Protein AF-A0A355TYP0-F1 (afdb_monomer)

Sequence (172 aa):
FSVCAALLISVLAGCNIHGNTAQPTSASETTAQMTTAAQTRQTDSDTTDNLIAEEESTTPNTALFAEVYDEYTEALISKTPVLISEFTAEAGNFAGSDYTTAILEEKKGELSDIFNEGLARYVMIVGDTGADNEEYEYWHNKLEAIYNAQVEELLSSCSAQNGMELSEDMDY

pLDDT: mean 74.45, std 24.63, range [32.34, 98.88]

Nearest PDB structures (foldseek):
  3lhp-assembly1_S  TM=7.845E-01  e=7.922E-02  synthetic construct
  6xxv-assembly2_F  TM=7.597E-01  e=1.203E-01  Homo sapiens
  4oyd-assembly2_D  TM=7.883E-01  e=2.496E-01  synthetic construct
  5jsn-assembly2_D  TM=5.652E-01  e=7.137E-02  unidentified

Radius of gyration: 29.38 Å; Cα contacts (8 Å, |Δi|>4): 92; chains: 1; bounding box: 74×53×76 Å

Structure (mmCIF, N/CA/C/O backbone):
data_AF-A0A355TYP0-F1
#
_entry.id   AF-A0A355TYP0-F1
#
loop_
_atom_site.group_PDB
_atom_site.id
_atom_site.type_symbol
_atom_site.label_atom_id
_atom_site.label_alt_id
_atom_site.label_comp_id
_atom_site.label_asym_id
_atom_site.label_entity_id
_atom_site.label_seq_id
_atom_site.pdbx_PDB_ins_code
_atom_site.Cartn_x
_atom_site.Cartn_y
_atom_site.Cartn_z
_atom_site.occupancy
_atom_site.B_iso_or_equiv
_atom_site.auth_seq_id
_atom_site.auth_comp_id
_atom_site.auth_asym_id
_atom_site.auth_atom_id
_atom_site.pdbx_PDB_model_num
ATOM 1 N N . PHE A 1 1 ? -44.558 0.844 -42.527 1.00 38.53 1 PHE A N 1
ATOM 2 C CA . PHE A 1 1 ? -44.884 -0.438 -41.867 1.00 38.53 1 PHE A CA 1
ATOM 3 C C . PHE A 1 1 ? -43.817 -0.708 -40.814 1.00 38.53 1 PHE A C 1
ATOM 5 O O . PHE A 1 1 ? -42.664 -0.448 -41.117 1.00 38.53 1 PHE A O 1
ATOM 12 N N . SER A 1 2 ? -44.116 -1.169 -39.602 1.00 58.72 2 SER A N 1
ATOM 13 C CA . SER A 1 2 ? -45.411 -1.188 -38.903 1.00 58.72 2 SER A CA 1
ATOM 14 C C . SER A 1 2 ? -45.166 -0.941 -37.412 1.00 58.72 2 SER A C 1
ATOM 16 O O . SER A 1 2 ? -44.103 -1.287 -36.906 1.00 58.72 2 SER A O 1
ATOM 18 N N . VAL A 1 3 ? -46.134 -0.349 -36.714 1.00 53.56 3 VAL A N 1
ATOM 19 C CA . VAL A 1 3 ? -46.071 -0.160 -35.257 1.00 53.56 3 VAL A CA 1
ATOM 20 C C . VAL A 1 3 ? -46.521 -1.448 -34.567 1.00 53.56 3 VAL A C 1
ATOM 22 O O . VAL A 1 3 ? -47.461 -2.080 -35.045 1.00 53.56 3 VAL A O 1
ATOM 25 N N . CYS A 1 4 ? -45.922 -1.790 -33.425 1.00 49.94 4 CYS A N 1
ATOM 26 C CA . CYS A 1 4 ? -46.615 -2.533 -32.371 1.00 49.94 4 CYS A CA 1
ATOM 27 C C . CYS A 1 4 ? -45.942 -2.280 -31.014 1.00 49.94 4 CYS A C 1
ATOM 29 O O . CYS A 1 4 ? -44.853 -2.781 -30.753 1.00 49.94 4 CYS A O 1
ATOM 31 N N . ALA A 1 5 ? -46.594 -1.495 -30.156 1.00 50.91 5 ALA A N 1
ATOM 32 C CA . ALA A 1 5 ? -46.259 -1.419 -28.737 1.00 50.91 5 ALA A CA 1
ATOM 33 C C . ALA A 1 5 ? -47.081 -2.463 -27.965 1.00 50.91 5 ALA A C 1
ATOM 35 O O . ALA A 1 5 ? -48.215 -2.755 -28.348 1.00 50.91 5 ALA A O 1
ATOM 36 N N . ALA A 1 6 ? -46.539 -2.977 -26.861 1.00 55.28 6 ALA A N 1
ATOM 37 C CA . ALA A 1 6 ? -47.254 -3.845 -25.929 1.00 55.28 6 ALA A CA 1
ATOM 38 C C . ALA A 1 6 ? -46.984 -3.385 -24.488 1.00 55.28 6 ALA A C 1
ATOM 40 O O . ALA A 1 6 ? -46.011 -3.788 -23.858 1.00 55.28 6 ALA A O 1
ATOM 41 N N . LEU A 1 7 ? -47.847 -2.499 -23.988 1.00 47.97 7 LEU A N 1
ATOM 42 C CA . LEU A 1 7 ? -47.930 -2.160 -22.567 1.00 47.97 7 LEU A CA 1
ATOM 43 C C . LEU A 1 7 ? -48.632 -3.290 -21.809 1.00 47.97 7 LEU A C 1
ATOM 45 O O . LEU A 1 7 ? -49.689 -3.742 -22.245 1.00 47.97 7 LEU A O 1
ATOM 49 N N . LEU A 1 8 ? -48.125 -3.644 -20.627 1.00 50.66 8 LEU A N 1
ATOM 50 C CA . LEU A 1 8 ? -48.921 -4.273 -19.571 1.00 50.66 8 LEU A CA 1
ATOM 51 C C . LEU A 1 8 ? -48.617 -3.585 -18.234 1.00 50.66 8 LEU A C 1
ATOM 53 O O . LEU A 1 8 ? -47.495 -3.631 -17.741 1.00 50.66 8 LEU A O 1
ATOM 57 N N . ILE A 1 9 ? -49.638 -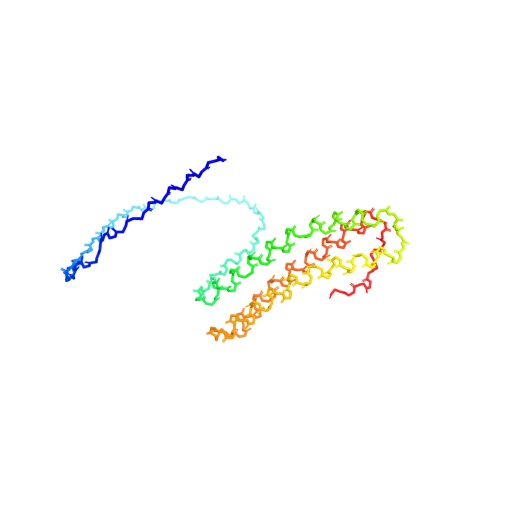2.937 -17.667 1.00 57.44 9 ILE A N 1
ATOM 58 C CA . ILE A 1 9 ? -49.622 -2.304 -16.343 1.00 57.44 9 ILE A CA 1
ATOM 59 C C . ILE A 1 9 ? -50.804 -2.863 -15.546 1.00 57.44 9 ILE A C 1
ATOM 61 O O . ILE A 1 9 ? -51.945 -2.581 -15.900 1.00 57.44 9 ILE A O 1
ATOM 65 N N . SER A 1 10 ? -50.530 -3.571 -14.448 1.00 51.44 10 SER A N 1
ATOM 66 C CA . SER A 1 10 ? -51.385 -3.636 -13.244 1.00 51.44 10 SER A CA 1
ATOM 67 C C . SER A 1 10 ? -50.669 -4.464 -12.153 1.00 51.44 10 SER A C 1
ATOM 69 O O . SER A 1 10 ? -50.224 -5.554 -12.497 1.00 51.44 10 SER A O 1
ATOM 71 N N . VAL A 1 11 ? -50.415 -4.081 -10.886 1.00 45.72 11 VAL A N 1
ATOM 72 C CA . VAL A 1 11 ? -50.970 -3.102 -9.902 1.00 45.72 11 VAL A CA 1
ATOM 73 C C . VAL A 1 11 ? -51.878 -3.761 -8.841 1.00 45.72 11 VAL A C 1
ATOM 75 O O . VAL A 1 11 ? -52.833 -4.433 -9.211 1.00 45.72 11 VAL A O 1
ATOM 78 N N . LEU A 1 12 ? -51.612 -3.451 -7.550 1.00 45.28 12 LEU A N 1
ATOM 79 C CA . LEU A 1 12 ? -52.342 -3.840 -6.309 1.00 45.28 12 LEU A CA 1
ATOM 80 C C . LEU A 1 12 ? -52.261 -5.343 -5.928 1.00 45.28 12 LEU A C 1
ATOM 82 O O . LEU A 1 12 ? -52.122 -6.185 -6.803 1.00 45.28 12 LEU A O 1
ATOM 86 N N . ALA A 1 13 ? -52.330 -5.782 -4.658 1.00 47.31 13 ALA A N 1
ATOM 87 C CA . ALA A 1 13 ? -52.356 -5.153 -3.314 1.00 47.31 13 ALA A CA 1
ATOM 88 C C . ALA A 1 13 ? -51.867 -6.204 -2.264 1.00 47.31 13 ALA A C 1
ATOM 90 O O . ALA A 1 13 ? -51.747 -7.373 -2.614 1.00 47.31 13 ALA A O 1
ATOM 91 N N . GLY A 1 14 ? -51.592 -5.913 -0.981 1.00 40.56 14 GLY A N 1
ATOM 92 C CA . GLY A 1 14 ? -51.725 -4.678 -0.188 1.00 40.56 14 GLY A CA 1
ATOM 93 C C . GLY A 1 14 ? -51.250 -4.869 1.272 1.00 40.56 14 GLY A C 1
ATOM 94 O O . GLY A 1 14 ? -50.539 -5.824 1.566 1.00 40.56 14 GLY A O 1
ATOM 95 N N . CYS A 1 15 ? -51.641 -3.967 2.184 1.00 45.53 15 CYS A N 1
ATOM 96 C CA . CYS A 1 15 ? -51.129 -3.882 3.569 1.00 45.53 15 CYS A CA 1
ATOM 97 C C . CYS A 1 15 ? -52.154 -4.295 4.656 1.00 45.53 15 CYS A C 1
ATOM 99 O O . CYS A 1 15 ? -53.349 -4.367 4.370 1.00 45.53 15 CYS A O 1
ATOM 101 N N . ASN A 1 16 ? -51.691 -4.375 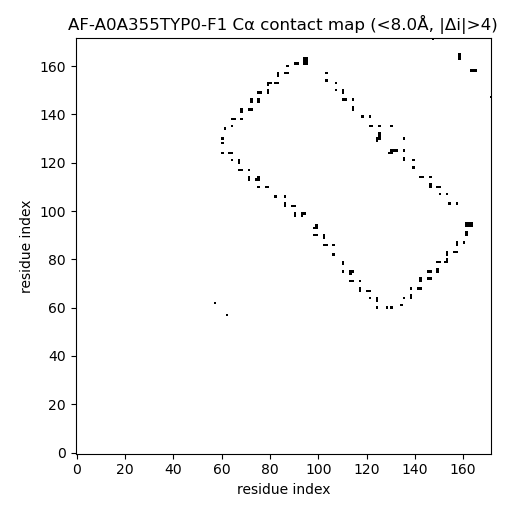5.922 1.00 47.97 16 ASN A N 1
ATOM 102 C CA . ASN A 1 16 ? -52.409 -4.755 7.169 1.00 47.97 16 ASN A CA 1
ATOM 103 C C . ASN A 1 16 ? -52.514 -6.288 7.384 1.00 47.97 16 ASN A C 1
ATOM 105 O O . ASN A 1 16 ? -52.447 -7.040 6.421 1.00 47.97 16 ASN A O 1
ATOM 109 N N . ILE A 1 17 ? -52.617 -6.835 8.608 1.00 47.53 17 ILE A N 1
ATOM 110 C CA . ILE A 1 17 ? -53.222 -6.327 9.866 1.00 47.53 17 ILE A CA 1
ATOM 111 C C . ILE A 1 17 ? -52.289 -6.470 11.098 1.00 47.53 17 ILE A C 1
ATOM 113 O O . ILE A 1 17 ? -51.304 -7.198 11.078 1.00 47.53 17 ILE A O 1
ATOM 117 N N . HIS A 1 18 ? -52.604 -5.723 12.165 1.00 38.12 18 HIS A N 1
ATOM 118 C CA . HIS A 1 18 ? -51.933 -5.705 13.473 1.00 38.12 18 HIS A CA 1
ATOM 119 C C . HIS A 1 18 ? -52.030 -7.039 14.255 1.00 38.12 18 HIS A C 1
ATOM 121 O O . HIS A 1 18 ? -53.063 -7.700 14.200 1.00 38.12 18 HIS A O 1
ATOM 127 N N . GLY A 1 19 ? -51.095 -7.267 15.192 1.00 32.47 19 GLY A N 1
ATOM 128 C CA . GLY A 1 19 ? -51.519 -7.411 16.598 1.00 32.47 19 GLY A CA 1
ATOM 129 C C . GLY A 1 19 ? -51.113 -8.650 17.418 1.00 32.47 19 GLY A C 1
ATOM 130 O O . GLY A 1 19 ? -51.781 -9.674 17.371 1.00 32.47 19 GLY A O 1
ATOM 131 N N . ASN A 1 20 ? -50.215 -8.392 18.380 1.00 37.41 20 ASN A N 1
ATOM 132 C CA . ASN A 1 20 ? -50.247 -8.888 19.770 1.00 37.41 20 ASN A CA 1
ATOM 133 C C . ASN A 1 20 ? -49.594 -10.246 20.154 1.00 37.41 20 ASN A C 1
ATOM 135 O O . ASN A 1 20 ? -49.416 -11.155 19.356 1.00 37.41 20 ASN A O 1
ATOM 139 N N . THR A 1 21 ? -49.219 -10.301 21.438 1.00 44.03 21 THR A N 1
ATOM 140 C CA . THR A 1 21 ? -48.469 -11.293 22.240 1.00 44.03 21 THR A CA 1
ATOM 141 C C . THR A 1 21 ? -48.498 -12.784 21.870 1.00 44.03 21 THR A C 1
ATOM 143 O O . THR A 1 21 ? -49.567 -13.380 21.784 1.00 44.03 21 THR A O 1
ATOM 146 N N . ALA A 1 22 ? -47.325 -13.434 21.986 1.00 39.50 22 ALA A N 1
ATOM 147 C CA . ALA A 1 22 ? -47.060 -14.394 23.079 1.00 39.50 22 ALA A CA 1
ATOM 148 C C . ALA A 1 22 ? -45.566 -14.787 23.203 1.00 39.50 22 ALA A C 1
ATOM 150 O O . ALA A 1 22 ? -44.983 -15.334 22.273 1.00 39.50 22 ALA A O 1
ATOM 151 N N . GLN A 1 23 ? -44.980 -14.598 24.391 1.00 42.12 23 GLN A N 1
ATOM 152 C CA . GLN A 1 23 ? -43.765 -15.300 24.831 1.00 42.12 23 GLN A CA 1
ATOM 153 C C . GLN A 1 23 ? -44.180 -16.546 25.626 1.00 42.12 23 GLN A C 1
ATOM 155 O O . GLN A 1 23 ? -45.066 -16.445 26.478 1.00 42.12 23 GLN A O 1
ATOM 160 N N . PRO A 1 24 ? -43.487 -17.679 25.444 1.00 44.00 24 PRO A N 1
ATOM 161 C CA . PRO A 1 24 ? -43.234 -18.585 26.557 1.00 44.00 24 PRO A CA 1
ATOM 162 C C . PRO A 1 24 ? -41.735 -18.872 26.709 1.00 44.00 24 PRO A C 1
ATOM 164 O O . PRO A 1 24 ? -41.087 -19.426 25.825 1.00 44.00 24 PRO A O 1
ATOM 167 N N . THR A 1 25 ? -41.189 -18.524 27.871 1.00 38.03 25 THR A N 1
ATOM 168 C CA . THR A 1 25 ? -39.869 -18.987 28.312 1.00 38.03 25 THR A CA 1
ATOM 169 C C . THR A 1 25 ? -39.988 -20.431 28.790 1.00 38.03 25 THR A C 1
ATOM 171 O O . THR A 1 25 ? -40.889 -20.725 29.574 1.00 38.03 25 THR A O 1
ATOM 174 N N . SER A 1 26 ? -39.052 -21.307 28.426 1.00 37.41 26 SER A N 1
ATOM 175 C CA . SER A 1 26 ? -38.646 -22.400 29.316 1.00 37.41 26 SER A CA 1
ATOM 176 C C . SER A 1 26 ? -37.267 -22.930 28.934 1.00 37.41 26 SER A C 1
ATOM 178 O O . SER A 1 26 ? -36.943 -23.021 27.753 1.00 37.41 26 SER A O 1
ATOM 180 N N . ALA A 1 27 ? -36.468 -23.281 29.937 1.00 43.22 27 ALA A N 1
ATOM 181 C CA . ALA A 1 27 ? -35.160 -23.904 29.765 1.00 43.22 27 ALA A CA 1
ATOM 182 C C . ALA A 1 27 ? -35.244 -25.421 29.992 1.00 43.22 27 ALA A C 1
ATOM 184 O O . ALA A 1 27 ? -36.168 -25.910 30.642 1.00 43.22 27 ALA A O 1
ATOM 185 N N . SER A 1 28 ? -34.228 -26.151 29.532 1.00 35.47 28 SER A N 1
ATOM 186 C CA . SER A 1 28 ? -33.819 -27.400 30.176 1.00 35.47 28 SER A CA 1
ATOM 187 C C . SER A 1 28 ? -32.325 -27.615 29.973 1.00 35.47 28 SER A C 1
ATOM 189 O O . SER A 1 28 ? -31.873 -27.908 28.870 1.00 35.47 28 SER A O 1
ATOM 191 N N . GLU A 1 29 ? -31.566 -27.521 31.057 1.00 42.88 29 GLU A N 1
ATOM 192 C CA . GLU A 1 29 ? -30.265 -28.179 31.151 1.00 42.88 29 GLU A CA 1
ATOM 193 C C . GLU A 1 29 ? -30.470 -29.705 31.197 1.00 42.88 29 GLU A C 1
ATOM 195 O O . GLU A 1 29 ? -31.540 -30.181 31.586 1.00 42.88 29 GLU A O 1
ATOM 200 N N . THR A 1 30 ? -29.437 -30.484 30.868 1.00 37.69 30 THR A N 1
ATOM 201 C CA . THR A 1 30 ? -29.140 -31.772 31.525 1.00 37.69 30 THR A CA 1
ATOM 202 C C . THR A 1 30 ? -27.680 -32.138 31.270 1.00 37.69 30 THR A C 1
ATOM 204 O O . THR A 1 30 ? -27.261 -32.363 30.138 1.00 37.69 30 THR A O 1
ATOM 207 N N . THR A 1 31 ? -26.911 -32.210 32.352 1.00 38.53 31 THR A N 1
ATOM 208 C CA . THR A 1 31 ? -25.496 -32.595 32.370 1.00 38.53 31 THR A CA 1
ATOM 209 C C . THR A 1 31 ? -25.302 -34.093 32.129 1.00 38.53 31 THR A C 1
ATOM 211 O O . THR A 1 31 ? -26.000 -34.912 32.724 1.00 38.53 31 THR A O 1
ATOM 214 N N . ALA A 1 32 ? -24.262 -34.460 31.376 1.00 41.53 32 ALA A N 1
ATOM 215 C CA . ALA A 1 32 ? -23.688 -35.805 31.387 1.00 41.53 32 ALA A CA 1
ATOM 216 C C . ALA A 1 32 ? -22.155 -35.724 31.514 1.00 41.53 32 ALA A C 1
ATOM 218 O O . ALA A 1 32 ? -21.455 -35.422 30.552 1.00 41.53 32 ALA A O 1
ATOM 219 N N . GLN A 1 33 ? -21.634 -35.980 32.717 1.00 42.88 33 GLN A N 1
ATOM 220 C CA . GLN A 1 33 ? -20.197 -36.148 32.960 1.00 42.88 33 GLN A CA 1
ATOM 221 C C . GLN A 1 33 ? -19.792 -37.612 32.746 1.00 42.88 33 GLN A C 1
ATOM 223 O O . GLN A 1 33 ? -20.519 -38.518 33.156 1.00 42.88 33 GLN A O 1
ATOM 228 N N . MET A 1 34 ? -18.592 -37.851 32.216 1.00 45.44 34 MET A N 1
ATOM 229 C CA . MET A 1 34 ? -17.850 -39.090 32.465 1.00 45.44 34 MET A CA 1
ATOM 230 C C . MET A 1 34 ? -16.343 -38.797 32.498 1.00 45.44 34 MET A C 1
ATOM 232 O O . MET A 1 34 ? -15.885 -37.817 31.914 1.00 45.44 34 MET A O 1
ATOM 236 N N . THR A 1 35 ? -15.588 -39.595 33.256 1.00 32.81 35 THR A N 1
ATOM 237 C CA . THR A 1 35 ? -14.438 -39.073 34.012 1.00 32.81 35 THR A CA 1
ATOM 238 C C . THR A 1 35 ? -13.201 -39.971 33.916 1.00 32.81 35 THR A C 1
ATOM 240 O O . THR A 1 35 ? -13.292 -41.158 34.202 1.00 32.81 35 THR A O 1
ATOM 243 N N . THR A 1 36 ? -12.046 -39.355 33.630 1.00 32.34 36 THR A N 1
ATOM 244 C CA . THR A 1 36 ? -10.670 -39.788 33.975 1.00 32.34 36 THR A CA 1
ATOM 245 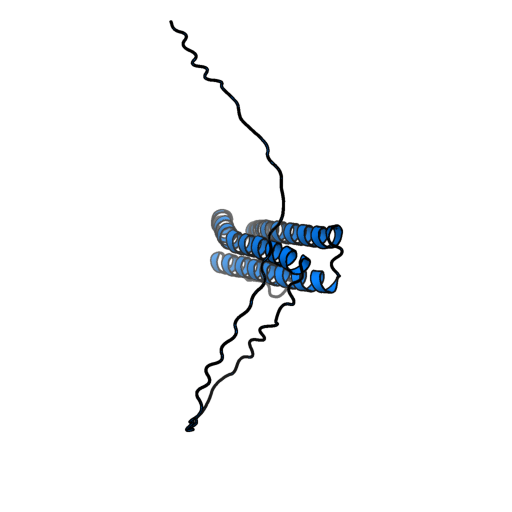C C . THR A 1 36 ? -10.156 -41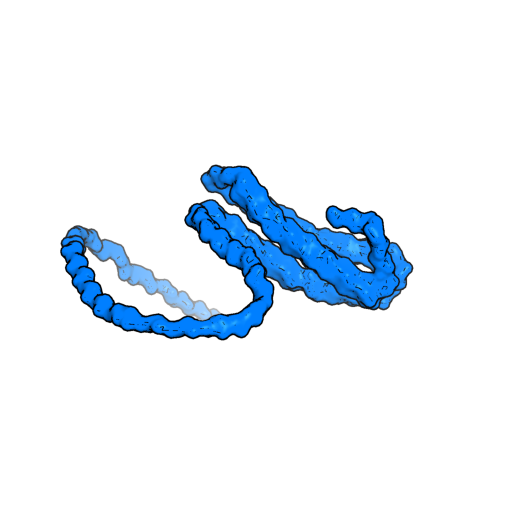.160 33.511 1.00 32.34 36 THR A C 1
ATOM 247 O O . THR A 1 36 ? -10.519 -42.195 34.060 1.00 32.34 36 THR A O 1
ATOM 250 N N . ALA A 1 37 ? -9.091 -41.134 32.699 1.00 38.88 37 ALA A N 1
ATOM 251 C CA . ALA A 1 37 ? -7.781 -41.702 33.067 1.00 38.88 37 ALA A CA 1
ATOM 252 C C . ALA A 1 37 ? -6.667 -41.112 32.175 1.00 38.88 37 ALA A C 1
ATOM 254 O O . ALA A 1 37 ? -6.917 -40.784 31.020 1.00 38.88 37 ALA A O 1
ATOM 255 N N . ALA A 1 38 ? -5.445 -40.983 32.700 1.00 39.84 38 ALA A N 1
ATOM 256 C CA . ALA A 1 38 ? -4.287 -40.438 31.982 1.00 39.84 38 ALA A CA 1
ATOM 257 C C . ALA A 1 38 ? -3.097 -41.410 32.015 1.00 39.84 38 ALA A C 1
ATOM 259 O O . ALA A 1 38 ? -2.951 -42.166 32.977 1.00 39.84 38 ALA A O 1
ATOM 260 N N . GLN A 1 39 ? -2.201 -41.336 31.023 1.00 40.31 39 GLN A N 1
ATOM 261 C CA . GLN A 1 39 ? -0.838 -41.863 31.148 1.00 40.31 39 GLN A CA 1
ATOM 262 C C . GLN A 1 39 ? 0.167 -41.063 30.297 1.00 40.31 39 GLN A C 1
ATOM 264 O O . GLN A 1 39 ? -0.166 -40.576 29.221 1.00 40.31 39 GLN A O 1
ATOM 269 N N . THR A 1 40 ? 1.392 -40.912 30.810 1.00 38.03 40 THR A N 1
ATOM 270 C CA . THR A 1 40 ? 2.365 -39.880 30.397 1.00 38.03 40 THR A CA 1
ATOM 271 C C . THR A 1 40 ? 3.604 -40.444 29.693 1.00 38.03 40 THR A C 1
ATOM 273 O O . THR A 1 40 ? 4.140 -41.457 30.147 1.00 38.03 40 THR A O 1
ATOM 276 N N . ARG A 1 41 ? 4.101 -39.729 28.666 1.00 38.81 41 ARG A N 1
ATOM 277 C CA . ARG A 1 41 ? 5.514 -39.550 28.216 1.00 38.81 41 ARG A CA 1
ATOM 278 C C . ARG A 1 41 ? 5.492 -38.624 26.975 1.00 38.81 41 ARG A C 1
ATOM 280 O O . ARG A 1 41 ? 4.643 -38.846 26.125 1.00 38.81 41 ARG A O 1
ATOM 287 N N . GLN A 1 42 ? 6.196 -37.486 26.884 1.00 42.06 42 GLN A N 1
ATOM 288 C CA . GLN A 1 42 ? 7.656 -37.227 26.944 1.00 42.06 42 GLN A CA 1
ATOM 289 C C . GLN A 1 42 ? 8.446 -37.981 25.853 1.00 42.06 42 GLN A C 1
ATOM 291 O O . GLN A 1 42 ? 8.311 -39.200 25.789 1.00 42.06 42 GLN A O 1
ATOM 296 N N . THR A 1 43 ? 9.299 -37.370 25.013 1.00 32.94 43 THR A N 1
ATOM 297 C CA . THR A 1 43 ? 9.731 -35.953 24.795 1.00 32.94 43 THR A CA 1
ATOM 298 C C . THR A 1 43 ? 10.466 -35.867 23.415 1.00 32.94 43 THR A C 1
ATOM 300 O O . THR A 1 43 ? 10.523 -36.901 22.752 1.00 32.94 43 THR A O 1
ATOM 303 N N . ASP A 1 44 ? 11.044 -34.779 22.860 1.00 38.12 44 ASP A N 1
ATOM 304 C CA . ASP A 1 44 ? 11.362 -33.369 23.238 1.00 38.12 44 ASP A CA 1
ATOM 305 C C . ASP A 1 44 ? 11.512 -32.504 21.941 1.00 38.12 44 ASP A C 1
ATOM 307 O O . ASP A 1 44 ? 11.792 -33.081 20.890 1.00 38.12 44 ASP A O 1
ATOM 311 N N . SER A 1 45 ? 11.443 -31.159 22.042 1.00 36.97 45 SER A N 1
ATOM 312 C CA . SER A 1 45 ? 11.710 -30.127 20.988 1.00 36.97 45 SER A CA 1
ATOM 313 C C . SER A 1 45 ? 10.806 -30.104 19.722 1.00 36.97 45 SER A C 1
ATOM 315 O O . SER A 1 45 ? 10.211 -31.111 19.353 1.00 36.97 45 SER A O 1
ATOM 317 N N . ASP A 1 46 ? 10.631 -28.981 19.003 1.00 36.62 46 ASP A N 1
ATOM 318 C CA . ASP A 1 46 ? 11.270 -27.649 19.113 1.00 36.62 46 ASP A CA 1
ATOM 319 C C . ASP A 1 46 ? 10.305 -26.481 18.776 1.00 36.62 46 ASP A C 1
ATOM 321 O O . ASP A 1 46 ? 9.215 -26.715 18.260 1.00 36.62 46 ASP A O 1
ATOM 325 N N . THR A 1 47 ? 10.727 -25.243 19.066 1.00 40.91 47 THR A N 1
ATOM 326 C CA . THR A 1 47 ? 10.080 -23.940 18.781 1.00 40.91 47 THR A CA 1
ATOM 327 C C . THR A 1 47 ? 8.556 -23.866 18.960 1.00 40.91 47 THR A C 1
ATOM 329 O O . THR A 1 47 ? 7.780 -23.941 18.007 1.00 40.91 47 THR A O 1
ATOM 332 N N . THR A 1 48 ? 8.126 -23.544 20.184 1.00 41.59 48 THR A N 1
ATOM 333 C CA . THR A 1 48 ? 6.897 -22.757 20.371 1.00 41.59 48 THR A CA 1
ATOM 334 C C . THR A 1 48 ? 7.167 -21.343 19.866 1.00 41.59 48 THR A C 1
ATOM 336 O O . THR A 1 48 ? 7.814 -20.574 20.577 1.00 41.59 48 THR A O 1
ATOM 339 N N . ASP A 1 49 ? 6.667 -20.991 18.682 1.00 39.81 49 ASP A N 1
ATOM 340 C CA . ASP A 1 49 ? 6.489 -19.579 18.347 1.00 39.81 49 ASP A CA 1
ATOM 341 C C . ASP A 1 49 ? 5.124 -19.105 18.857 1.00 39.81 49 ASP A C 1
ATOM 343 O O . ASP A 1 49 ? 4.115 -19.816 18.781 1.00 39.81 49 ASP A O 1
ATOM 347 N N . ASN A 1 50 ? 5.118 -17.940 19.487 1.00 41.50 50 ASN A N 1
ATOM 348 C CA . ASN A 1 50 ? 4.044 -17.517 20.370 1.00 41.50 50 ASN A CA 1
ATOM 349 C C . ASN A 1 50 ? 3.01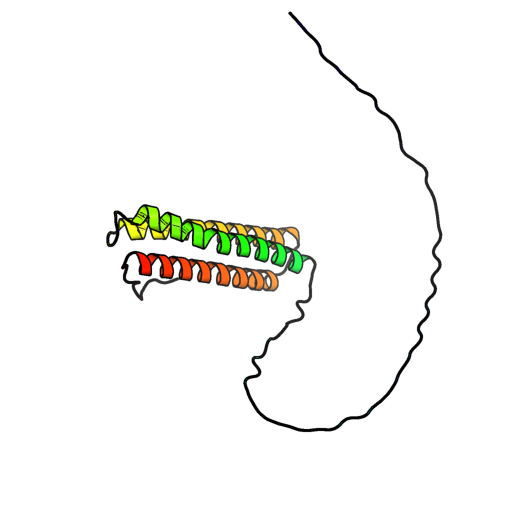4 -16.704 19.586 1.00 41.50 50 ASN A C 1
ATOM 351 O O . ASN A 1 50 ? 2.987 -15.478 19.682 1.00 41.50 50 ASN A O 1
ATOM 355 N N . LEU A 1 51 ? 2.157 -17.403 18.832 1.00 45.56 51 LEU A N 1
ATOM 356 C CA . LEU A 1 51 ? 0.952 -16.826 18.233 1.00 45.56 51 LEU A CA 1
ATOM 357 C C . LEU A 1 51 ? 0.030 -16.298 19.339 1.00 45.56 51 LEU A C 1
ATOM 359 O O . LEU A 1 51 ? -0.840 -17.012 19.846 1.00 45.56 51 LEU A O 1
ATOM 363 N N . ILE A 1 52 ? 0.224 -15.029 19.703 1.00 44.91 52 ILE A N 1
ATOM 364 C CA . ILE A 1 52 ? -0.734 -14.266 20.493 1.00 44.91 52 ILE A CA 1
ATOM 365 C C . ILE A 1 52 ? -1.937 -14.023 19.585 1.00 44.91 52 ILE A C 1
ATOM 367 O O . ILE A 1 52 ? -2.006 -13.036 18.858 1.00 44.91 52 ILE A O 1
ATOM 371 N N . ALA A 1 53 ? -2.889 -14.950 19.625 1.00 49.75 53 ALA A N 1
ATOM 372 C CA . ALA A 1 53 ? -4.263 -14.628 19.293 1.00 49.75 53 ALA A CA 1
ATOM 373 C C . ALA A 1 53 ? -4.768 -13.679 20.387 1.00 49.75 53 ALA A C 1
ATOM 375 O O . ALA A 1 53 ? -5.287 -14.118 21.415 1.00 49.75 53 ALA A O 1
ATOM 376 N N . GLU A 1 54 ? -4.533 -12.381 20.201 1.00 52.44 54 GLU A N 1
ATOM 377 C CA . GLU A 1 54 ? -5.232 -11.358 20.965 1.00 52.44 54 GLU A CA 1
ATOM 378 C C . GLU A 1 54 ? -6.727 -11.539 20.678 1.00 52.44 54 GLU A C 1
ATOM 380 O O . GLU A 1 54 ? -7.142 -11.537 19.517 1.00 52.44 54 GLU A O 1
ATOM 385 N N . GLU A 1 55 ? -7.544 -11.752 21.716 1.00 49.47 55 GLU A N 1
ATOM 386 C CA . GLU A 1 55 ? -8.996 -11.642 21.565 1.00 49.47 55 GLU A CA 1
ATOM 387 C C . GLU A 1 55 ? -9.312 -10.166 21.314 1.00 49.47 55 GLU A C 1
ATOM 389 O O . GLU A 1 55 ? -9.510 -9.386 22.247 1.00 49.47 55 GLU A O 1
ATOM 394 N N . GLU A 1 56 ? -9.303 -9.785 20.035 1.00 58.25 56 GLU A N 1
ATOM 395 C CA . GLU A 1 56 ? -9.673 -8.460 19.556 1.00 58.25 56 GLU A CA 1
ATOM 396 C C . GLU A 1 56 ? -11.102 -8.165 20.029 1.00 58.25 56 GLU A C 1
ATOM 398 O O . GLU A 1 56 ? -12.080 -8.716 19.516 1.00 58.25 56 GLU A O 1
ATOM 403 N N . SER A 1 57 ? -11.203 -7.346 21.081 1.00 48.34 57 SER A N 1
ATOM 404 C CA . SER A 1 57 ? -12.446 -7.003 21.775 1.00 48.34 57 SER A CA 1
ATOM 405 C C . SER A 1 57 ? -13.359 -6.222 20.835 1.00 48.34 57 SER A C 1
ATOM 407 O O . SER A 1 57 ? -13.366 -4.993 20.845 1.00 48.34 57 SER A O 1
ATOM 409 N N . THR A 1 58 ? -14.119 -6.950 20.020 1.00 58.75 58 THR A N 1
ATOM 410 C CA . THR A 1 58 ? -14.716 -6.445 18.784 1.00 58.75 58 THR A CA 1
ATOM 411 C C . THR A 1 58 ? -15.802 -5.417 19.082 1.00 58.75 58 THR A C 1
ATOM 413 O O . THR A 1 58 ? -16.963 -5.753 19.343 1.00 58.75 58 THR A O 1
ATOM 416 N N . THR A 1 59 ? -15.429 -4.138 19.070 1.00 75.88 59 THR A N 1
ATOM 417 C CA . THR A 1 59 ? -16.395 -3.046 19.148 1.00 75.88 59 THR A CA 1
ATOM 418 C C . THR A 1 59 ? -17.054 -2.860 17.774 1.00 75.88 59 THR A C 1
ATOM 420 O O . THR A 1 59 ? -16.521 -3.317 16.757 1.00 75.88 59 THR A O 1
ATOM 423 N N . PRO A 1 60 ? -18.207 -2.171 17.692 1.00 75.06 60 PRO A N 1
ATOM 424 C CA . PRO A 1 60 ? -18.796 -1.809 16.404 1.00 75.06 60 PRO A CA 1
ATOM 425 C C . PRO A 1 60 ? -17.867 -0.967 15.516 1.00 75.06 60 PRO A C 1
ATOM 427 O O . PRO A 1 60 ? -18.015 -1.005 14.300 1.00 75.06 60 PRO A O 1
ATOM 430 N N . ASN A 1 61 ? -16.915 -0.238 16.107 1.00 86.62 61 ASN A N 1
ATOM 431 C CA . ASN A 1 61 ? -15.931 0.561 15.380 1.00 86.62 61 ASN A CA 1
ATOM 432 C C . ASN A 1 61 ? -14.821 -0.336 14.818 1.00 86.62 61 ASN A C 1
ATOM 434 O O . ASN A 1 61 ? -14.493 -0.237 13.639 1.00 86.62 61 ASN A O 1
ATOM 438 N N . THR A 1 62 ? -14.319 -1.273 15.630 1.00 89.69 62 THR A N 1
ATOM 439 C CA . THR A 1 62 ? -13.264 -2.233 15.265 1.00 89.69 62 THR A CA 1
ATOM 440 C C . THR A 1 62 ? -13.628 -3.006 13.999 1.00 89.69 62 THR A C 1
ATOM 442 O O . THR A 1 62 ? -12.798 -3.174 13.112 1.00 89.69 62 THR A O 1
ATOM 445 N N . ALA A 1 63 ? -14.899 -3.402 13.868 1.00 93.56 63 ALA A N 1
ATOM 446 C CA . ALA A 1 63 ? -15.416 -4.073 12.678 1.00 93.56 63 ALA A CA 1
ATOM 447 C C . ALA A 1 63 ? -15.398 -3.194 11.408 1.00 93.56 63 ALA A C 1
ATOM 449 O O . ALA A 1 63 ? -15.154 -3.714 10.323 1.00 93.56 63 ALA A O 1
ATOM 450 N N . LEU A 1 64 ? -15.623 -1.879 11.527 1.00 95.81 64 LEU A N 1
ATOM 451 C CA . LEU A 1 64 ? -15.563 -0.941 10.396 1.00 95.81 64 LEU A CA 1
ATOM 452 C C . LEU A 1 64 ? -14.118 -0.677 9.957 1.00 95.81 64 LEU A C 1
ATOM 454 O O . LEU A 1 64 ? -13.845 -0.581 8.762 1.00 95.81 64 LEU A O 1
ATOM 458 N N . PHE A 1 65 ? -13.186 -0.580 10.911 1.00 96.69 65 PHE A N 1
ATOM 459 C CA . PHE A 1 65 ? -11.762 -0.502 10.590 1.00 96.69 65 PHE A CA 1
ATOM 460 C C . PHE A 1 65 ? -11.265 -1.794 9.928 1.00 96.69 65 PHE A C 1
ATOM 462 O O . PHE A 1 65 ? -10.536 -1.711 8.946 1.00 96.69 65 PHE A O 1
ATOM 469 N N . ALA A 1 66 ? -11.699 -2.966 10.405 1.00 97.19 66 ALA A N 1
ATOM 470 C CA . ALA A 1 66 ? -11.370 -4.255 9.796 1.00 97.19 66 ALA A CA 1
ATOM 471 C C . ALA A 1 66 ? -11.904 -4.384 8.355 1.00 97.19 66 ALA A C 1
ATOM 473 O O . ALA A 1 66 ? -11.166 -4.813 7.475 1.00 97.19 66 ALA A O 1
ATOM 474 N N . GLU A 1 67 ? -13.145 -3.950 8.088 1.00 97.88 67 GLU A N 1
ATOM 475 C CA . GLU A 1 67 ? -13.732 -3.941 6.736 1.00 97.88 67 GLU A CA 1
ATOM 476 C C . GLU A 1 67 ? -12.904 -3.089 5.755 1.00 97.88 67 GLU A C 1
ATOM 478 O O . GLU A 1 67 ? -12.619 -3.526 4.640 1.00 97.88 67 GLU A O 1
ATOM 483 N N . VAL A 1 68 ? -12.451 -1.904 6.185 1.00 98.38 68 VAL A N 1
ATOM 484 C CA . VAL A 1 68 ? -11.559 -1.043 5.387 1.00 98.38 68 VAL A CA 1
ATOM 485 C C . VAL A 1 68 ? -10.151 -1.641 5.271 1.00 98.38 68 VAL A C 1
ATOM 487 O O . VAL A 1 68 ? -9.559 -1.600 4.196 1.00 98.38 68 VAL A O 1
ATOM 490 N N . TYR A 1 69 ? -9.602 -2.225 6.336 1.00 98.62 69 TYR A N 1
ATOM 491 C CA . TYR A 1 69 ? -8.296 -2.882 6.281 1.00 98.62 69 TYR A CA 1
ATOM 492 C C . TYR A 1 69 ? -8.278 -4.012 5.245 1.00 98.62 69 TYR A C 1
ATOM 494 O O . TYR A 1 69 ? -7.361 -4.059 4.424 1.00 98.62 69 TYR A O 1
ATOM 502 N N . ASP A 1 70 ? -9.294 -4.879 5.242 1.00 98.62 70 ASP A N 1
ATOM 503 C CA . ASP A 1 70 ? -9.411 -5.985 4.288 1.00 98.62 70 ASP A CA 1
ATOM 504 C C . ASP A 1 70 ? -9.597 -5.465 2.846 1.00 98.62 70 ASP A C 1
ATOM 506 O O . ASP A 1 70 ? -8.884 -5.917 1.947 1.00 98.62 70 ASP A O 1
ATOM 510 N N . GLU A 1 71 ? -10.474 -4.470 2.624 1.00 98.69 71 GLU A N 1
ATOM 511 C CA . GLU A 1 71 ? -10.715 -3.846 1.305 1.00 98.69 71 GLU A CA 1
ATOM 512 C C . GLU A 1 71 ? -9.418 -3.293 0.686 1.00 98.69 71 GLU A C 1
ATOM 514 O O . GLU A 1 71 ? -9.071 -3.617 -0.455 1.00 98.69 71 GLU A O 1
ATOM 519 N N . TYR A 1 72 ? -8.667 -2.487 1.442 1.00 98.75 72 TYR A N 1
ATOM 520 C CA . TYR A 1 72 ? -7.456 -1.841 0.929 1.00 98.75 72 TYR A CA 1
ATOM 521 C C . TYR A 1 72 ? -6.242 -2.783 0.920 1.00 98.75 72 TYR A C 1
ATOM 523 O O . TYR A 1 72 ? -5.367 -2.633 0.066 1.00 98.75 72 TYR A O 1
ATOM 531 N N . THR A 1 73 ? -6.223 -3.821 1.763 1.00 98.88 73 THR A N 1
ATOM 532 C CA . THR A 1 73 ? -5.248 -4.922 1.677 1.00 98.88 73 THR A CA 1
ATOM 533 C C . THR A 1 73 ? -5.434 -5.736 0.394 1.00 98.88 73 THR A C 1
ATOM 535 O O . THR A 1 73 ? -4.453 -5.975 -0.315 1.00 98.88 73 THR A O 1
ATOM 538 N N . GLU A 1 74 ? -6.669 -6.121 0.037 1.00 98.81 74 GLU A N 1
ATOM 539 C CA . GLU A 1 74 ? -6.941 -6.814 -1.233 1.00 98.81 74 GLU A CA 1
ATOM 540 C C . GLU A 1 74 ? -6.600 -5.921 -2.437 1.00 98.81 74 GLU A C 1
ATOM 542 O O . GLU A 1 74 ? -5.983 -6.400 -3.394 1.00 98.81 74 GLU A O 1
ATOM 547 N N . ALA A 1 75 ? -6.933 -4.626 -2.383 1.00 98.75 75 ALA A N 1
ATOM 548 C CA . ALA A 1 75 ? -6.628 -3.668 -3.446 1.00 98.75 75 ALA A CA 1
ATOM 549 C C . ALA A 1 75 ? -5.116 -3.510 -3.691 1.00 98.75 75 ALA A C 1
ATOM 551 O O . ALA A 1 75 ? -4.672 -3.614 -4.839 1.00 98.75 75 ALA A O 1
ATOM 552 N N . LEU A 1 76 ? -4.323 -3.312 -2.630 1.00 98.88 76 LEU A N 1
ATOM 553 C CA . LEU A 1 76 ? -2.862 -3.211 -2.706 1.00 98.88 76 LEU A CA 1
ATOM 554 C C . LEU A 1 76 ? -2.256 -4.497 -3.292 1.00 98.88 76 LEU A C 1
ATOM 556 O O . LEU A 1 76 ? -1.607 -4.447 -4.337 1.00 98.88 76 LEU A O 1
ATOM 560 N N . ILE A 1 77 ? -2.540 -5.655 -2.684 1.00 98.75 77 ILE A N 1
ATOM 561 C CA . ILE A 1 77 ? -2.004 -6.963 -3.109 1.00 98.75 77 ILE A CA 1
ATOM 562 C C . ILE A 1 77 ? -2.394 -7.300 -4.558 1.00 98.75 77 ILE A C 1
ATOM 564 O O . ILE A 1 77 ? -1.601 -7.882 -5.299 1.00 98.75 77 ILE A O 1
ATOM 568 N N . SER A 1 78 ? -3.597 -6.917 -4.994 1.00 98.62 78 SER A N 1
ATOM 569 C CA . SER A 1 78 ? -4.068 -7.166 -6.362 1.00 98.62 78 SER A CA 1
ATOM 570 C C . SER A 1 78 ? -3.442 -6.234 -7.403 1.00 98.62 78 SER A C 1
ATOM 572 O O . SER A 1 78 ? -3.293 -6.635 -8.561 1.00 98.62 78 SER A O 1
ATOM 574 N N . LYS A 1 79 ? -3.068 -5.001 -7.032 1.00 98.69 79 LYS A N 1
ATOM 575 C CA . LYS A 1 79 ? -2.504 -4.004 -7.959 1.00 98.69 79 LYS A CA 1
ATOM 576 C C . LYS A 1 79 ? -0.988 -4.153 -8.137 1.00 98.69 79 LYS A C 1
ATOM 578 O O . LYS A 1 79 ? -0.525 -3.985 -9.264 1.00 98.69 79 LYS A O 1
ATOM 583 N N . THR A 1 80 ? -0.227 -4.566 -7.120 1.00 98.69 80 THR A N 1
ATOM 584 C CA . THR A 1 80 ? 1.232 -4.819 -7.218 1.00 98.69 80 THR A CA 1
ATOM 585 C C . THR A 1 80 ? 1.656 -5.670 -8.432 1.00 98.69 80 THR A C 1
ATOM 587 O O . THR A 1 80 ? 2.474 -5.196 -9.223 1.00 98.69 80 THR A O 1
ATOM 590 N N . PRO A 1 81 ? 1.109 -6.883 -8.683 1.00 98.38 81 PRO A N 1
ATOM 591 C CA . PRO A 1 81 ? 1.521 -7.699 -9.832 1.00 98.38 81 PRO A CA 1
ATOM 592 C C . PRO A 1 81 ? 1.114 -7.095 -11.185 1.00 98.38 81 PRO A C 1
ATOM 594 O O . PRO A 1 81 ? 1.754 -7.374 -12.201 1.00 98.38 81 PRO A O 1
ATOM 597 N N . VAL A 1 82 ? 0.073 -6.254 -11.213 1.00 98.56 82 VAL A N 1
ATOM 598 C CA . VAL A 1 82 ? -0.327 -5.508 -12.414 1.00 98.56 82 VAL A CA 1
ATOM 599 C C . VAL A 1 82 ? 0.693 -4.401 -12.691 1.00 98.56 82 VAL A C 1
ATOM 601 O O . VAL A 1 82 ? 1.222 -4.347 -13.798 1.00 98.56 82 VAL A O 1
ATOM 604 N N . LEU A 1 83 ? 1.065 -3.619 -11.672 1.00 98.31 83 LEU A N 1
ATOM 605 C CA . LEU A 1 83 ? 2.082 -2.565 -11.761 1.00 98.31 83 LEU A CA 1
ATOM 606 C C . LEU A 1 83 ? 3.455 -3.093 -12.186 1.00 98.31 83 LEU A C 1
ATOM 608 O O . LEU A 1 83 ? 4.095 -2.490 -13.043 1.00 98.31 83 LEU A O 1
ATOM 612 N N . ILE A 1 84 ? 3.888 -4.244 -11.657 1.00 96.56 84 ILE A N 1
ATOM 613 C CA . ILE A 1 84 ? 5.128 -4.910 -12.090 1.00 96.56 84 ILE A CA 1
ATOM 614 C C . ILE A 1 84 ? 5.059 -5.238 -13.592 1.00 96.56 84 ILE A C 1
ATOM 616 O O . ILE A 1 84 ? 6.020 -5.004 -14.328 1.00 96.56 84 ILE A O 1
ATOM 620 N N . SER A 1 85 ? 3.922 -5.746 -14.079 1.00 95.62 85 SER A N 1
ATOM 621 C CA . SER A 1 85 ? 3.724 -6.080 -15.497 1.00 95.62 85 SER A CA 1
ATOM 622 C C . SER A 1 85 ? 3.637 -4.840 -16.400 1.00 95.62 85 SER A C 1
ATOM 624 O O . SER A 1 85 ? 4.165 -4.861 -17.513 1.00 95.62 85 SER A O 1
ATOM 626 N N . GLU A 1 86 ? 2.994 -3.766 -15.937 1.00 95.75 86 GLU A N 1
ATOM 627 C CA . GLU A 1 86 ? 2.915 -2.463 -16.615 1.00 95.75 86 GLU A CA 1
ATOM 628 C C . GLU A 1 86 ? 4.319 -1.847 -16.730 1.00 95.75 86 GLU A C 1
ATOM 630 O O . GLU A 1 86 ? 4.798 -1.592 -17.837 1.00 95.75 86 GLU A O 1
ATOM 635 N N . PHE A 1 87 ? 5.051 -1.771 -15.614 1.00 94.25 87 PHE A N 1
ATOM 636 C CA . PHE A 1 87 ? 6.455 -1.363 -15.574 1.00 94.25 87 PHE A CA 1
ATOM 637 C C . PHE A 1 87 ? 7.335 -2.199 -16.517 1.00 94.25 87 PHE A C 1
ATOM 639 O O . PHE A 1 87 ? 8.104 -1.628 -17.285 1.00 94.25 87 PHE A O 1
ATOM 646 N N . THR A 1 88 ? 7.201 -3.533 -16.531 1.00 91.06 88 THR A N 1
ATOM 647 C CA . THR A 1 88 ? 7.982 -4.409 -17.435 1.00 91.06 88 THR A CA 1
ATOM 648 C C . THR A 1 88 ? 7.779 -4.026 -18.907 1.00 91.06 88 THR A C 1
ATOM 650 O O . THR A 1 88 ? 8.731 -3.997 -19.692 1.00 91.06 88 THR A O 1
ATOM 653 N N . ALA A 1 89 ? 6.532 -3.745 -19.296 1.00 91.69 89 ALA A N 1
ATOM 654 C CA . ALA A 1 89 ? 6.165 -3.416 -20.670 1.00 91.69 89 ALA A CA 1
ATOM 655 C C . ALA A 1 89 ? 6.630 -2.011 -21.091 1.00 91.69 89 ALA A C 1
ATOM 657 O O . ALA A 1 89 ? 7.037 -1.818 -22.239 1.00 91.69 89 ALA A O 1
ATOM 658 N N . GLU A 1 90 ? 6.593 -1.046 -20.173 1.00 91.31 90 GLU A N 1
ATOM 659 C CA . GLU A 1 90 ? 7.020 0.337 -20.405 1.00 91.31 90 GLU A CA 1
ATOM 660 C C . GLU A 1 90 ? 8.556 0.474 -20.383 1.00 91.31 90 GLU A C 1
ATOM 662 O O . GLU A 1 90 ? 9.149 1.022 -21.317 1.00 91.31 90 GLU A O 1
ATOM 667 N N . ALA A 1 91 ? 9.221 -0.088 -19.368 1.00 87.38 91 ALA A N 1
ATOM 668 C CA . ALA A 1 91 ? 10.665 0.022 -19.141 1.00 87.38 91 ALA A CA 1
ATOM 669 C C . ALA A 1 91 ? 11.532 -0.774 -20.133 1.00 87.38 91 ALA A C 1
ATOM 671 O O . ALA A 1 91 ? 12.702 -0.438 -20.326 1.00 87.38 91 ALA A O 1
ATOM 672 N N . GLY A 1 92 ? 10.982 -1.788 -20.815 1.00 76.94 92 GLY A N 1
ATOM 673 C CA . GLY A 1 92 ? 11.741 -2.719 -21.666 1.00 76.94 92 GLY A CA 1
ATOM 674 C C . GLY A 1 92 ? 12.513 -2.103 -22.850 1.00 76.94 92 GLY A C 1
ATOM 675 O O . GLY A 1 92 ? 13.318 -2.793 -23.472 1.00 76.94 92 GLY A O 1
ATOM 676 N N . ASN A 1 93 ? 12.304 -0.817 -23.162 1.00 73.44 93 ASN A N 1
ATOM 677 C CA . ASN A 1 93 ? 13.077 -0.058 -24.161 1.00 73.44 93 ASN A CA 1
ATOM 678 C C . ASN A 1 93 ? 14.057 0.968 -23.545 1.00 73.44 93 ASN A C 1
ATOM 680 O O . ASN A 1 93 ? 14.803 1.611 -24.284 1.00 73.44 93 ASN A O 1
ATOM 684 N N . PHE A 1 94 ? 14.045 1.138 -22.220 1.00 75.81 94 PHE A N 1
ATOM 685 C CA . PHE A 1 94 ? 14.705 2.229 -21.488 1.00 75.81 94 PHE A CA 1
ATOM 686 C C . PHE A 1 94 ? 15.627 1.766 -20.347 1.00 75.81 94 PHE A C 1
ATOM 688 O O . PHE A 1 94 ? 16.248 2.619 -19.710 1.00 75.81 94 PHE A O 1
ATOM 695 N N . ALA A 1 95 ? 15.730 0.454 -20.103 1.00 73.56 95 ALA A N 1
ATOM 696 C CA . ALA A 1 95 ? 16.496 -0.147 -19.009 1.00 73.56 95 ALA A CA 1
ATOM 697 C C . ALA A 1 95 ? 17.885 0.494 -18.800 1.00 73.56 95 ALA A C 1
ATOM 699 O O . ALA A 1 95 ? 18.675 0.637 -19.738 1.00 73.56 95 ALA A O 1
ATOM 700 N N . GLY A 1 96 ? 18.177 0.877 -17.552 1.00 65.81 96 GLY A N 1
ATOM 701 C CA . GLY A 1 96 ? 19.417 1.568 -17.178 1.00 65.81 96 GLY A CA 1
ATOM 702 C C . GLY A 1 96 ? 19.450 3.072 -17.491 1.00 65.81 96 GLY A C 1
ATOM 703 O O . GLY A 1 96 ? 20.531 3.654 -17.517 1.00 65.81 96 GLY A O 1
ATOM 704 N N . SER A 1 97 ? 18.299 3.709 -17.736 1.00 77.38 97 SER A N 1
ATOM 705 C CA . SER A 1 97 ? 18.175 5.172 -17.874 1.00 77.38 97 SER A CA 1
ATOM 706 C C . SER A 1 97 ? 17.128 5.769 -16.933 1.00 77.38 97 SER A C 1
ATOM 708 O O . SER A 1 97 ? 16.191 5.074 -16.543 1.00 77.38 97 SER A O 1
ATOM 710 N N . ASP A 1 98 ? 17.250 7.068 -16.642 1.00 80.19 98 ASP A N 1
ATOM 711 C CA . ASP A 1 98 ? 16.409 7.866 -15.731 1.00 80.19 98 ASP A CA 1
ATOM 712 C C . ASP A 1 98 ? 14.891 7.712 -15.969 1.00 80.19 98 ASP A C 1
ATOM 714 O O . ASP A 1 98 ? 14.095 7.796 -15.035 1.00 80.19 98 ASP A O 1
ATOM 718 N N . TYR A 1 99 ? 14.478 7.444 -17.216 1.00 85.81 99 TYR A N 1
ATOM 719 C CA . TYR A 1 99 ? 13.082 7.150 -17.566 1.00 85.81 99 TYR A CA 1
ATOM 720 C C . TYR A 1 99 ? 12.542 5.917 -16.830 1.00 85.81 99 TYR A C 1
ATOM 722 O O . TYR A 1 99 ? 11.373 5.887 -16.467 1.00 85.81 99 TYR A O 1
ATOM 730 N N . THR A 1 100 ? 13.395 4.926 -16.566 1.00 88.31 100 THR A N 1
ATOM 731 C CA . THR A 1 100 ? 13.050 3.723 -15.795 1.00 88.31 100 THR A CA 1
ATOM 732 C C . THR A 1 100 ? 12.668 4.092 -14.363 1.00 88.31 100 THR A C 1
ATOM 734 O O . THR A 1 100 ? 11.626 3.665 -13.877 1.00 88.31 100 THR A O 1
ATOM 737 N N . THR A 1 101 ? 13.464 4.944 -13.710 1.00 87.81 101 THR A N 1
ATOM 738 C CA . THR A 1 101 ? 13.173 5.455 -12.363 1.00 87.81 101 THR A CA 1
ATOM 739 C C . THR A 1 101 ? 11.878 6.265 -12.350 1.00 87.81 101 THR A C 1
ATOM 741 O O . THR A 1 101 ? 11.062 6.091 -11.453 1.00 87.81 101 THR A O 1
ATOM 744 N N . ALA A 1 102 ? 11.640 7.100 -13.367 1.00 90.75 102 ALA A N 1
ATOM 745 C CA . ALA A 1 102 ? 10.408 7.883 -13.468 1.00 90.75 102 ALA A CA 1
ATOM 746 C C . ALA A 1 102 ? 9.144 7.003 -13.573 1.00 90.75 102 ALA A C 1
ATOM 748 O O . ALA A 1 102 ? 8.159 7.287 -12.898 1.00 90.75 102 ALA A O 1
ATOM 749 N N . ILE A 1 103 ? 9.185 5.917 -14.358 1.00 93.19 103 ILE A N 1
ATOM 750 C CA . ILE A 1 103 ? 8.076 4.947 -14.448 1.00 93.19 103 ILE A CA 1
ATOM 751 C C . ILE A 1 103 ? 7.893 4.211 -13.107 1.00 93.19 103 ILE A C 1
ATOM 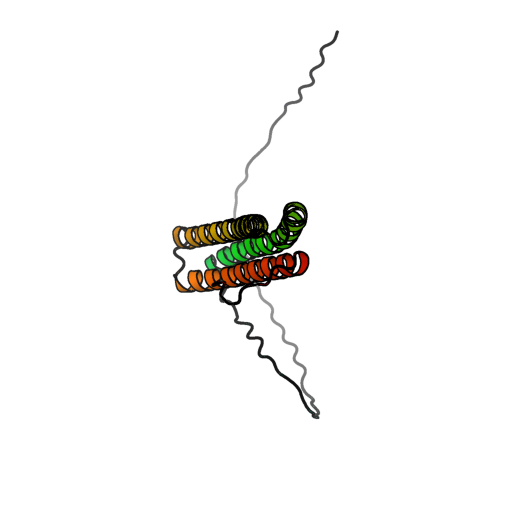753 O O . ILE A 1 103 ? 6.765 3.981 -12.680 1.00 93.19 103 ILE A O 1
ATOM 757 N N . LEU A 1 104 ? 8.982 3.861 -12.412 1.00 93.38 104 LEU A N 1
ATOM 758 C CA . LEU A 1 104 ? 8.912 3.180 -11.114 1.00 93.38 104 LEU A CA 1
ATOM 759 C C . LEU A 1 104 ? 8.262 4.056 -10.030 1.00 93.38 104 LEU A C 1
ATOM 761 O O . LEU A 1 104 ? 7.408 3.573 -9.290 1.00 93.38 104 LEU A O 1
ATOM 765 N N . GLU A 1 105 ? 8.612 5.343 -9.967 1.00 93.88 105 GLU A N 1
ATOM 766 C CA . GLU A 1 105 ? 7.982 6.299 -9.045 1.00 93.88 105 GLU A CA 1
ATOM 767 C C . GLU A 1 105 ? 6.512 6.580 -9.401 1.00 93.88 105 GLU A C 1
ATOM 769 O O . GLU A 1 105 ? 5.687 6.714 -8.499 1.00 93.88 105 GLU A O 1
ATOM 774 N N . GLU A 1 106 ? 6.141 6.586 -10.688 1.00 96.50 106 GLU A N 1
ATOM 775 C CA . GLU A 1 106 ? 4.731 6.629 -11.111 1.00 96.50 106 GLU A CA 1
ATOM 776 C C . GLU A 1 106 ? 3.951 5.426 -10.552 1.00 96.50 106 GLU A C 1
ATOM 778 O O . GLU A 1 106 ? 2.885 5.594 -9.957 1.00 96.50 106 GLU A O 1
ATOM 783 N N . LYS A 1 107 ? 4.514 4.214 -10.660 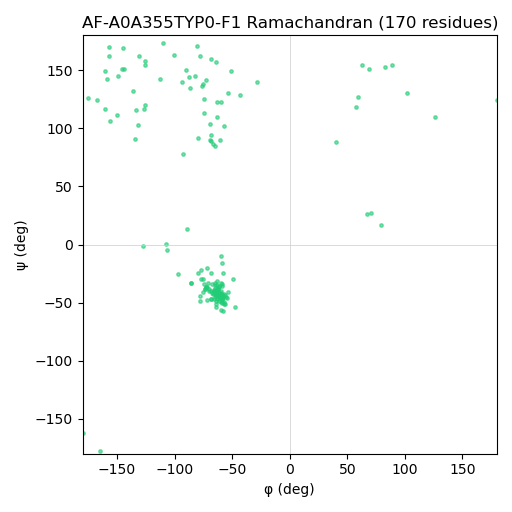1.00 97.88 107 LYS A N 1
ATOM 784 C CA . LYS A 1 107 ? 3.863 2.984 -10.184 1.00 97.88 107 LYS A CA 1
ATOM 785 C C . LYS A 1 107 ? 3.814 2.900 -8.649 1.00 97.88 107 LYS A C 1
ATOM 787 O O . LYS A 1 107 ? 2.828 2.410 -8.104 1.00 97.88 107 LYS A O 1
ATOM 792 N N . LYS A 1 108 ? 4.816 3.435 -7.934 1.00 97.88 108 LYS A N 1
ATOM 793 C CA . LYS A 1 108 ? 4.748 3.652 -6.471 1.00 97.88 108 LYS A CA 1
ATOM 794 C C . LYS A 1 108 ? 3.627 4.630 -6.103 1.00 97.88 108 LYS A C 1
ATOM 796 O O . LYS A 1 108 ? 2.919 4.396 -5.126 1.00 97.88 108 LYS A O 1
ATOM 801 N N . GLY A 1 109 ? 3.424 5.677 -6.906 1.00 98.06 109 GLY A N 1
ATOM 802 C CA . GLY A 1 109 ? 2.301 6.608 -6.777 1.00 98.06 109 GLY A CA 1
ATOM 803 C C . GLY A 1 109 ? 0.942 5.904 -6.798 1.00 98.06 109 GLY A C 1
ATOM 804 O O . GLY A 1 109 ? 0.131 6.139 -5.910 1.00 98.06 109 GLY A O 1
ATOM 805 N N . GLU A 1 110 ? 0.726 4.965 -7.726 1.00 98.69 110 GLU A N 1
ATOM 806 C CA . GLU A 1 110 ? -0.528 4.193 -7.796 1.00 98.69 110 GLU A CA 1
ATOM 807 C C . GLU A 1 110 ? -0.788 3.312 -6.553 1.00 98.69 110 GLU A C 1
ATOM 809 O O . GLU A 1 110 ? -1.945 3.125 -6.180 1.00 98.69 110 GLU A O 1
ATOM 814 N N . LEU A 1 111 ? 0.250 2.795 -5.876 1.00 98.62 111 LEU A N 1
ATOM 815 C CA . LEU A 1 111 ? 0.084 2.131 -4.568 1.00 98.62 111 LEU A CA 1
ATOM 816 C C . LEU A 1 111 ? -0.201 3.143 -3.448 1.00 98.62 111 LEU A C 1
ATOM 818 O O . LEU A 1 111 ? -1.007 2.871 -2.558 1.00 98.62 111 LEU A O 1
ATOM 822 N N . SER A 1 112 ? 0.444 4.312 -3.492 1.00 98.69 112 SER A N 1
ATOM 823 C CA . SER A 1 112 ? 0.262 5.369 -2.493 1.00 98.69 112 SER A CA 1
ATOM 824 C C . SER A 1 112 ? -1.152 5.951 -2.539 1.00 98.69 112 SER A C 1
ATOM 826 O O . SER A 1 112 ? -1.756 6.151 -1.491 1.00 98.69 112 SER A O 1
ATOM 828 N N . ASP A 1 113 ? -1.734 6.151 -3.724 1.00 98.81 113 ASP A N 1
ATOM 829 C CA . ASP A 1 113 ? -3.123 6.607 -3.877 1.00 98.81 113 ASP A CA 1
ATOM 830 C C . ASP A 1 113 ? -4.126 5.629 -3.231 1.00 98.81 113 ASP A C 1
ATOM 832 O O . ASP A 1 113 ? -5.050 6.064 -2.542 1.00 98.81 113 ASP A O 1
ATOM 836 N N . ILE A 1 114 ? -3.911 4.313 -3.373 1.00 98.81 114 ILE A N 1
ATOM 837 C CA . ILE A 1 114 ? -4.728 3.280 -2.708 1.00 98.81 114 ILE A CA 1
ATOM 838 C C . ILE A 1 114 ? -4.580 3.378 -1.182 1.00 98.81 114 ILE A C 1
ATOM 840 O O . ILE A 1 114 ? -5.581 3.425 -0.469 1.00 98.81 114 ILE A O 1
ATOM 844 N N . PHE A 1 115 ? -3.348 3.456 -0.672 1.00 98.81 115 PHE A N 1
ATOM 845 C CA . PHE A 1 115 ? -3.085 3.604 0.764 1.00 98.81 115 PHE A CA 1
ATOM 846 C C . PHE A 1 115 ? -3.729 4.874 1.351 1.00 98.81 115 PHE A C 1
ATOM 848 O O . PHE A 1 115 ? -4.413 4.810 2.374 1.00 98.81 115 PHE A O 1
ATOM 855 N N . ASN A 1 116 ? -3.576 6.015 0.674 1.00 98.69 116 ASN A N 1
ATOM 856 C CA . ASN A 1 116 ? -4.104 7.308 1.108 1.00 98.69 116 ASN A CA 1
ATOM 857 C C . ASN A 1 116 ? -5.642 7.346 1.147 1.00 98.69 116 ASN A C 1
ATOM 859 O O . ASN A 1 116 ? -6.203 7.944 2.067 1.00 98.69 116 ASN A O 1
ATOM 863 N N . GLU A 1 117 ? -6.336 6.699 0.204 1.00 98.81 117 GLU A N 1
ATOM 864 C CA . GLU A 1 117 ? -7.799 6.560 0.269 1.00 98.81 117 GLU A CA 1
ATOM 865 C C . GLU A 1 117 ? -8.208 5.677 1.463 1.00 98.81 117 GLU A C 1
ATOM 867 O O . GLU A 1 117 ? -9.082 6.070 2.234 1.00 98.81 117 GLU A O 1
ATOM 872 N N . GLY A 1 118 ? -7.517 4.558 1.716 1.00 98.50 118 GLY A N 1
ATOM 873 C CA . GLY A 1 118 ? -7.735 3.732 2.915 1.00 98.50 118 GLY A CA 1
ATOM 874 C C . GLY A 1 118 ? -7.581 4.522 4.225 1.00 98.50 118 GLY A C 1
ATOM 875 O O . GLY A 1 118 ? -8.442 4.456 5.107 1.00 98.50 118 GLY A O 1
ATOM 876 N N . LEU A 1 119 ? -6.553 5.373 4.323 1.00 98.38 119 LEU A N 1
ATOM 877 C CA . LEU A 1 119 ? -6.392 6.299 5.450 1.00 98.38 119 LEU A CA 1
ATOM 878 C C . LEU A 1 119 ? -7.521 7.338 5.537 1.00 98.38 119 LEU A C 1
ATOM 880 O O . LEU A 1 119 ? -7.997 7.641 6.634 1.00 98.38 119 LEU A O 1
ATOM 884 N N . ALA A 1 120 ? -7.997 7.872 4.409 1.00 98.56 120 ALA A N 1
ATOM 885 C CA . ALA A 1 120 ? -9.138 8.787 4.394 1.00 98.56 120 ALA A CA 1
ATOM 886 C C . ALA A 1 120 ? -10.415 8.106 4.921 1.00 98.56 120 ALA A C 1
ATOM 888 O O . ALA A 1 120 ? -11.174 8.718 5.678 1.00 98.56 120 ALA A O 1
ATOM 889 N N . ARG A 1 121 ? -10.624 6.823 4.597 1.00 98.44 121 ARG A N 1
ATOM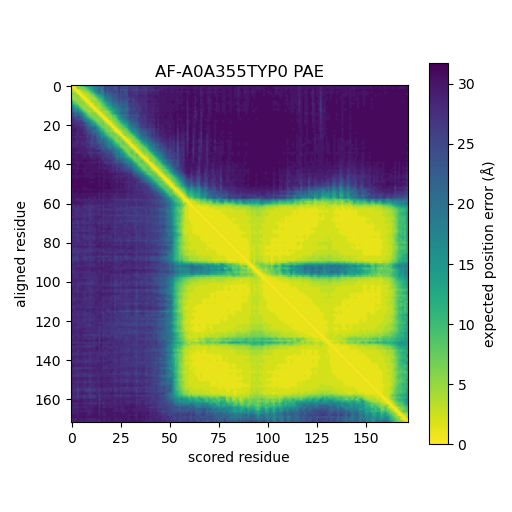 890 C CA . ARG A 1 121 ? -11.732 5.998 5.106 1.00 98.44 121 ARG A CA 1
ATOM 891 C C . ARG A 1 121 ? -11.620 5.776 6.622 1.00 98.44 121 ARG A C 1
ATOM 893 O O . ARG A 1 121 ? -12.619 5.947 7.319 1.00 98.44 121 ARG A O 1
ATOM 900 N N . TYR A 1 122 ? -10.424 5.516 7.158 1.00 97.44 122 TYR A N 1
ATOM 901 C CA . TYR A 1 122 ? -10.185 5.473 8.611 1.00 97.44 122 TYR A CA 1
ATOM 902 C C . TYR A 1 122 ? -10.510 6.806 9.310 1.00 97.44 122 TYR A C 1
ATOM 904 O O . TYR A 1 122 ? -11.170 6.814 10.350 1.00 97.44 122 TYR A O 1
ATOM 912 N N . VAL A 1 123 ? -10.115 7.946 8.731 1.00 96.31 123 VAL A N 1
ATOM 913 C CA . VAL A 1 123 ? -10.435 9.280 9.281 1.00 96.31 123 VAL A CA 1
ATOM 914 C C . VAL A 1 123 ? -11.949 9.545 9.287 1.00 96.31 123 VAL A C 1
ATOM 916 O O . VAL A 1 123 ? -12.456 10.155 10.231 1.00 96.31 123 VAL A O 1
ATOM 919 N N . MET A 1 124 ? -12.696 9.048 8.291 1.00 96.81 124 MET A N 1
ATOM 920 C CA . MET A 1 124 ? -14.167 9.097 8.305 1.00 96.81 124 MET A CA 1
ATOM 921 C C . MET A 1 124 ? -14.755 8.266 9.454 1.00 96.81 124 MET A C 1
ATOM 923 O O . MET A 1 124 ? -15.641 8.760 10.148 1.00 96.81 124 MET A O 1
ATOM 927 N N . ILE A 1 125 ? -14.242 7.054 9.713 1.00 96.00 125 ILE A N 1
ATOM 928 C CA . ILE A 1 125 ? -14.710 6.205 10.825 1.00 96.00 125 ILE A CA 1
ATOM 929 C C . ILE A 1 125 ? -14.528 6.924 12.167 1.00 96.00 125 ILE A C 1
ATOM 931 O O . ILE A 1 125 ? -15.483 6.995 12.943 1.00 96.00 125 ILE A O 1
ATOM 935 N N . VAL A 1 126 ? -13.358 7.519 12.427 1.00 94.62 126 VAL A N 1
ATOM 936 C CA . VAL A 1 126 ? -13.112 8.319 13.646 1.00 94.62 126 VAL A CA 1
ATOM 937 C C . VAL A 1 126 ? -14.111 9.479 13.758 1.00 94.62 126 VAL A C 1
ATOM 939 O O . VAL A 1 126 ? -14.693 9.692 14.823 1.00 94.62 126 VAL A O 1
ATOM 942 N N . GLY A 1 127 ? -14.356 10.201 12.659 1.00 94.19 127 GLY A N 1
ATOM 943 C CA . GLY A 1 127 ? -15.277 11.341 12.623 1.00 94.19 127 GLY A CA 1
ATOM 944 C C . GLY A 1 127 ? -16.751 10.987 12.858 1.00 94.19 127 GLY A C 1
ATOM 945 O O . GLY A 1 127 ? -17.436 11.712 13.580 1.00 94.19 127 GLY A O 1
ATOM 946 N N . ASP A 1 128 ? -17.231 9.883 12.279 1.00 94.12 128 ASP A N 1
ATOM 947 C CA . ASP A 1 128 ? -18.641 9.470 12.340 1.00 94.12 128 ASP A CA 1
ATOM 948 C C . ASP A 1 128 ? -18.982 8.660 13.604 1.00 94.12 128 ASP A C 1
ATOM 950 O O . ASP A 1 128 ? -20.099 8.758 14.118 1.00 94.12 128 ASP A O 1
ATOM 954 N N . THR A 1 129 ? -18.041 7.859 14.120 1.00 91.94 129 THR A N 1
ATOM 955 C CA . THR A 1 129 ? -18.272 6.979 15.286 1.00 91.94 129 THR A CA 1
ATOM 956 C C . THR A 1 129 ? -17.800 7.572 16.611 1.00 91.94 129 THR A C 1
ATOM 958 O O . THR A 1 129 ? -18.316 7.196 17.666 1.00 91.94 129 THR A O 1
ATOM 961 N N . GLY A 1 130 ? -16.823 8.485 16.584 1.00 88.25 130 GLY A N 1
ATOM 962 C CA . GLY A 1 130 ? -16.106 8.909 17.785 1.00 88.25 130 GLY A CA 1
ATOM 963 C C . GLY A 1 130 ? -15.180 7.830 18.358 1.00 88.25 130 GLY A C 1
ATOM 964 O O . GLY A 1 130 ? -14.957 7.828 19.569 1.00 88.25 130 GLY A O 1
ATOM 965 N N . ALA A 1 131 ? -14.679 6.915 17.516 1.00 89.44 131 ALA A N 1
ATOM 966 C CA . ALA A 1 131 ? -13.583 6.007 17.858 1.00 89.44 131 ALA A CA 1
ATOM 967 C C . ALA A 1 131 ? -12.380 6.770 18.433 1.00 89.44 131 ALA A C 1
ATOM 969 O O . ALA A 1 131 ? -12.143 7.934 18.096 1.00 89.44 131 ALA A O 1
ATOM 970 N N . ASP A 1 132 ? -11.630 6.117 19.317 1.00 88.69 132 ASP A N 1
ATOM 971 C CA . ASP A 1 132 ? -10.439 6.718 19.901 1.00 88.69 132 ASP A CA 1
ATOM 972 C C . ASP A 1 132 ? -9.217 6.636 18.968 1.00 88.69 132 ASP A C 1
ATOM 974 O O . ASP A 1 132 ? -9.225 6.033 17.892 1.00 88.69 132 ASP A O 1
ATOM 978 N N . ASN A 1 133 ? -8.161 7.332 19.379 1.00 90.00 133 ASN A N 1
ATOM 979 C CA . ASN A 1 133 ? -6.931 7.459 18.610 1.00 90.00 133 ASN A CA 1
ATOM 980 C C . ASN A 1 133 ? -6.058 6.190 18.684 1.00 90.00 133 ASN A C 1
ATOM 982 O O . ASN A 1 133 ? -5.235 5.984 17.800 1.00 90.00 133 ASN A O 1
ATOM 986 N N . GLU A 1 134 ? -6.228 5.345 19.706 1.00 93.12 134 GLU A N 1
ATOM 987 C CA . GLU A 1 134 ? -5.455 4.107 19.875 1.00 93.12 134 GLU A CA 1
ATOM 988 C C . GLU A 1 134 ? -5.958 3.040 18.885 1.00 93.12 134 GLU A C 1
ATOM 990 O O . GLU A 1 134 ? -5.156 2.384 18.219 1.00 93.12 134 GLU A O 1
ATOM 995 N N . GLU A 1 135 ? -7.281 2.946 18.691 1.00 91.25 135 GLU A N 1
ATOM 996 C CA . GLU A 1 135 ? -7.899 2.118 17.646 1.00 91.25 135 GLU A CA 1
ATOM 997 C C . GLU A 1 135 ? -7.505 2.593 16.233 1.00 91.25 135 GLU A C 1
ATOM 999 O O . GLU A 1 135 ? -7.111 1.776 15.399 1.00 91.25 135 GLU A O 1
ATOM 1004 N N . TYR A 1 136 ? -7.518 3.908 15.971 1.00 94.38 136 TYR A N 1
ATOM 1005 C CA . TYR A 1 136 ? -7.047 4.464 14.693 1.00 94.38 136 TYR A CA 1
ATOM 1006 C C . TYR A 1 136 ? -5.569 4.138 14.418 1.00 94.38 136 TYR A C 1
ATOM 1008 O O . TYR A 1 136 ? -5.248 3.660 13.331 1.00 94.38 136 TYR A O 1
ATOM 1016 N N . GLU A 1 137 ? -4.665 4.367 15.380 1.00 96.19 137 GLU A N 1
ATOM 1017 C CA . GLU A 1 137 ? -3.227 4.111 15.200 1.00 96.19 137 GLU A CA 1
ATOM 1018 C C . GLU A 1 137 ? -2.936 2.621 14.962 1.00 96.19 137 GLU A C 1
ATOM 1020 O O . GLU A 1 137 ? -2.124 2.283 14.101 1.00 96.19 137 GLU A O 1
ATOM 1025 N N . TYR A 1 138 ? -3.641 1.714 15.643 1.00 95.81 138 TYR A N 1
ATOM 1026 C CA . TYR A 1 138 ? -3.515 0.269 15.425 1.00 95.81 138 TYR A CA 1
ATOM 1027 C C . TYR A 1 138 ? -3.838 -0.143 13.978 1.00 95.81 138 TYR A C 1
ATOM 1029 O O . TYR A 1 138 ? -3.057 -0.858 13.340 1.00 95.81 138 TYR A O 1
ATOM 1037 N N . TRP A 1 139 ? -4.957 0.337 13.430 1.00 97.56 139 TRP A N 1
ATOM 1038 C CA . TRP A 1 139 ? -5.382 0.005 12.065 1.00 97.56 139 TRP A CA 1
ATOM 1039 C C . TRP A 1 139 ? -4.608 0.767 10.979 1.00 97.56 139 TRP A C 1
ATOM 1041 O O . TRP A 1 139 ? -4.377 0.211 9.900 1.00 97.56 139 TRP A O 1
ATOM 1051 N N . HIS A 1 140 ? -4.134 1.982 11.276 1.00 97.88 140 HIS A N 1
ATOM 1052 C CA . HIS A 1 140 ? -3.185 2.729 10.446 1.00 97.88 140 HIS A CA 1
ATOM 1053 C C . HIS A 1 140 ? -1.892 1.929 10.248 1.00 97.88 140 HIS A C 1
ATOM 1055 O O . HIS A 1 140 ? -1.552 1.588 9.116 1.00 97.88 140 HIS A O 1
ATOM 1061 N N . ASN A 1 141 ? -1.230 1.547 11.345 1.00 98.31 141 ASN A N 1
ATOM 1062 C CA . ASN A 1 141 ? 0.046 0.826 11.321 1.00 98.31 141 ASN A CA 1
ATOM 1063 C C . ASN A 1 141 ? -0.076 -0.546 10.628 1.00 98.31 141 ASN A C 1
ATOM 1065 O O . ASN A 1 141 ? 0.834 -0.967 9.914 1.00 98.31 141 ASN A O 1
ATOM 1069 N N . LYS A 1 142 ? -1.216 -1.241 10.793 1.00 98.38 142 LYS A N 1
ATOM 1070 C CA . LYS A 1 142 ? -1.531 -2.472 10.043 1.00 98.38 142 LYS A CA 1
ATOM 1071 C C . LYS A 1 142 ? -1.541 -2.234 8.527 1.00 98.38 142 LYS A C 1
ATOM 1073 O O . LYS A 1 142 ? -0.915 -2.995 7.794 1.00 98.38 142 LYS A O 1
ATOM 1078 N N . LEU A 1 143 ? -2.249 -1.206 8.050 1.00 98.69 143 LEU A N 1
ATOM 1079 C CA . LEU A 1 143 ? -2.375 -0.930 6.612 1.00 98.69 143 LEU A CA 1
ATOM 1080 C C . LEU A 1 143 ? -1.068 -0.382 6.011 1.00 98.69 143 LEU A C 1
ATOM 1082 O O . LEU A 1 143 ? -0.703 -0.755 4.898 1.00 98.69 143 LEU A O 1
ATOM 1086 N N . GLU A 1 144 ? -0.335 0.438 6.766 1.00 98.69 144 GLU A N 1
ATOM 1087 C CA . GLU A 1 144 ? 0.994 0.944 6.397 1.00 98.69 144 GLU A CA 1
ATOM 1088 C C . GLU A 1 144 ? 1.993 -0.206 6.191 1.00 98.69 144 GLU A C 1
ATOM 1090 O O . GLU A 1 144 ? 2.708 -0.234 5.191 1.00 98.69 144 GLU A O 1
ATOM 1095 N N . ALA A 1 145 ? 1.987 -1.215 7.071 1.00 98.69 145 ALA A N 1
ATOM 1096 C CA . ALA A 1 145 ? 2.832 -2.400 6.922 1.00 98.69 145 ALA A CA 1
ATOM 1097 C C . ALA A 1 145 ? 2.531 -3.196 5.634 1.00 98.69 145 ALA A C 1
ATOM 1099 O O . ALA A 1 145 ? 3.458 -3.693 4.991 1.00 98.69 145 ALA A O 1
ATOM 1100 N N . ILE A 1 146 ? 1.259 -3.288 5.220 1.00 98.75 146 ILE A N 1
ATOM 1101 C CA . ILE A 1 146 ? 0.873 -3.909 3.941 1.00 98.75 146 ILE A CA 1
ATOM 1102 C C . ILE A 1 146 ? 1.344 -3.060 2.756 1.00 98.75 146 ILE A C 1
ATOM 1104 O O . ILE A 1 146 ? 1.944 -3.603 1.827 1.00 98.75 146 ILE A O 1
ATOM 1108 N N . TYR A 1 147 ? 1.116 -1.743 2.789 1.00 98.62 147 TYR A N 1
ATOM 1109 C CA . TYR A 1 147 ? 1.570 -0.812 1.751 1.00 98.62 147 TYR A CA 1
ATOM 1110 C C . TYR A 1 147 ? 3.092 -0.882 1.553 1.00 98.62 147 TYR A C 1
ATOM 1112 O O . TYR A 1 147 ? 3.549 -1.110 0.432 1.00 98.62 147 TYR A O 1
ATOM 1120 N N . ASN A 1 148 ? 3.871 -0.806 2.634 1.00 98.44 148 ASN A N 1
ATOM 1121 C CA . ASN A 1 148 ? 5.332 -0.873 2.581 1.00 98.44 148 ASN A CA 1
ATOM 1122 C C . ASN A 1 148 ? 5.827 -2.212 2.009 1.00 98.44 148 ASN A C 1
ATOM 1124 O O . ASN A 1 148 ? 6.700 -2.216 1.143 1.00 98.44 148 ASN A O 1
ATOM 1128 N N . ALA A 1 149 ? 5.218 -3.340 2.395 1.00 98.56 149 ALA A N 1
ATOM 1129 C CA . ALA A 1 149 ? 5.549 -4.650 1.827 1.00 98.56 149 ALA A CA 1
ATOM 1130 C C . ALA A 1 149 ? 5.213 -4.763 0.324 1.00 98.56 149 ALA A C 1
ATOM 1132 O O . ALA A 1 149 ? 5.918 -5.446 -0.419 1.00 98.56 149 ALA A O 1
ATOM 1133 N N . GLN A 1 150 ? 4.157 -4.090 -0.152 1.00 98.50 150 GLN A N 1
ATOM 1134 C CA . GLN A 1 150 ? 3.838 -4.032 -1.585 1.00 98.50 150 GLN A CA 1
ATOM 1135 C C . GLN A 1 150 ? 4.787 -3.112 -2.368 1.00 98.50 150 GLN A C 1
ATOM 1137 O O . GLN A 1 150 ? 5.130 -3.424 -3.509 1.00 98.50 150 GLN A O 1
ATOM 1142 N N . VAL A 1 151 ? 5.256 -2.016 -1.763 1.00 98.25 151 VAL A N 1
ATOM 1143 C CA . VAL A 1 151 ? 6.297 -1.154 -2.344 1.00 98.25 151 VAL A CA 1
ATOM 1144 C C . VAL A 1 151 ? 7.643 -1.886 -2.415 1.00 98.25 151 VAL A C 1
ATOM 1146 O O . VAL A 1 151 ? 8.303 -1.812 -3.449 1.00 98.25 151 VAL A O 1
ATOM 1149 N N . GLU A 1 152 ? 8.031 -2.640 -1.382 1.00 96.88 152 GLU A N 1
ATOM 1150 C CA . GLU A 1 152 ? 9.249 -3.467 -1.394 1.00 96.88 152 GLU A CA 1
ATOM 1151 C C . GLU A 1 152 ? 9.195 -4.545 -2.492 1.00 96.88 152 GLU A C 1
ATOM 1153 O O . GLU A 1 152 ? 10.144 -4.672 -3.267 1.00 96.88 152 GLU A O 1
ATOM 1158 N N . GLU A 1 153 ? 8.079 -5.272 -2.632 1.00 97.06 153 GLU A N 1
ATOM 1159 C CA . GLU A 1 153 ? 7.898 -6.256 -3.713 1.00 97.06 153 GLU A CA 1
ATOM 1160 C C . GLU A 1 153 ? 7.960 -5.596 -5.101 1.00 97.06 153 GLU A C 1
ATOM 1162 O O . GLU A 1 153 ? 8.671 -6.090 -5.979 1.00 97.06 153 GLU A O 1
ATOM 1167 N N . LEU A 1 154 ? 7.300 -4.446 -5.297 1.00 96.38 154 LEU A N 1
ATOM 1168 C CA . LEU A 1 154 ? 7.385 -3.671 -6.539 1.00 96.38 154 LEU A CA 1
ATOM 1169 C C . LEU A 1 154 ? 8.842 -3.291 -6.858 1.00 96.38 154 LEU A C 1
ATOM 1171 O O . LEU A 1 154 ? 9.322 -3.572 -7.954 1.00 96.38 154 LEU A O 1
ATOM 1175 N N . LEU A 1 155 ? 9.570 -2.703 -5.903 1.00 94.19 155 LEU A N 1
ATOM 1176 C CA . LEU A 1 155 ? 10.977 -2.313 -6.065 1.00 94.19 155 LEU A CA 1
ATOM 1177 C C . LEU A 1 155 ? 11.883 -3.519 -6.366 1.00 94.19 155 LEU A C 1
ATOM 1179 O O . LEU A 1 155 ? 12.705 -3.466 -7.288 1.00 94.19 155 LEU A O 1
ATOM 1183 N N . SER A 1 156 ? 11.719 -4.615 -5.625 1.00 93.12 156 SER A N 1
ATOM 1184 C CA . SER A 1 156 ? 12.494 -5.854 -5.749 1.00 93.12 156 SER A CA 1
ATOM 1185 C C . SER A 1 156 ? 12.284 -6.526 -7.111 1.00 93.12 156 SER A C 1
ATOM 1187 O O . SER A 1 156 ? 13.241 -6.730 -7.865 1.00 93.12 156 SER A O 1
ATOM 1189 N N . SER A 1 157 ? 11.030 -6.781 -7.498 1.00 93.38 157 SER A N 1
ATOM 1190 C CA . SER A 1 157 ? 10.704 -7.402 -8.785 1.00 93.38 157 SER A CA 1
ATOM 1191 C C . SER A 1 157 ? 11.099 -6.523 -9.979 1.00 93.38 157 SER A C 1
ATOM 1193 O O . SER A 1 157 ? 11.685 -7.022 -10.944 1.00 93.38 157 SER A O 1
ATOM 1195 N N . CYS A 1 158 ? 10.851 -5.210 -9.931 1.00 91.00 158 CYS A N 1
ATOM 1196 C CA . CYS A 1 158 ? 11.179 -4.297 -11.030 1.00 91.00 158 CYS A CA 1
ATOM 1197 C C . CYS A 1 158 ? 12.695 -4.118 -11.233 1.00 91.00 158 CYS A C 1
ATOM 1199 O O . CYS A 1 158 ? 13.168 -4.099 -12.378 1.00 91.00 158 CYS A O 1
ATOM 1201 N N . SER A 1 159 ? 13.470 -4.022 -10.146 1.00 85.69 159 SER A N 1
ATOM 1202 C CA . SER A 1 159 ? 14.933 -3.888 -10.201 1.00 85.69 159 SER A CA 1
ATOM 1203 C C . SER A 1 159 ? 15.614 -5.154 -10.722 1.00 85.69 159 SER A C 1
ATOM 1205 O O . SER A 1 159 ? 16.407 -5.071 -11.668 1.00 85.69 159 SER A O 1
ATOM 1207 N N . ALA A 1 160 ? 15.223 -6.327 -10.212 1.00 82.19 160 ALA A N 1
ATOM 1208 C CA . ALA A 1 160 ? 15.743 -7.626 -10.638 1.00 82.19 160 ALA A CA 1
ATOM 1209 C C . ALA A 1 160 ? 15.518 -7.909 -12.136 1.00 82.19 160 ALA A C 1
ATOM 1211 O O . ALA A 1 160 ? 16.365 -8.527 -12.784 1.00 82.19 160 ALA A O 1
ATOM 1212 N N . GLN A 1 161 ? 14.406 -7.437 -12.708 1.00 76.06 161 GLN A N 1
ATOM 1213 C CA . GLN A 1 161 ? 14.107 -7.583 -14.138 1.00 76.06 161 GLN A CA 1
ATOM 1214 C C . GLN A 1 161 ? 14.954 -6.679 -15.045 1.00 76.06 161 GLN A C 1
ATOM 1216 O O . GLN A 1 161 ? 15.300 -7.083 -16.155 1.00 76.06 161 GLN A O 1
ATOM 1221 N N . ASN A 1 162 ? 15.257 -5.453 -14.605 1.00 73.94 162 ASN A N 1
ATOM 1222 C CA . ASN A 1 162 ? 15.838 -4.407 -15.460 1.00 73.94 162 ASN A CA 1
ATOM 1223 C C . ASN A 1 162 ? 17.320 -4.125 -15.176 1.00 73.94 162 ASN A C 1
ATOM 1225 O O . ASN A 1 162 ? 17.916 -3.272 -15.834 1.00 73.94 162 ASN A O 1
ATOM 1229 N N . GLY A 1 163 ? 17.925 -4.838 -14.221 1.00 68.06 163 GLY A N 1
ATOM 1230 C CA . GLY A 1 163 ? 19.323 -4.637 -13.837 1.00 68.06 163 GLY A CA 1
ATOM 1231 C C . GLY A 1 163 ? 19.571 -3.286 -13.166 1.00 68.06 163 GLY A C 1
ATOM 1232 O O . GLY A 1 163 ? 20.680 -2.763 -13.251 1.00 68.06 163 GLY A O 1
ATOM 1233 N N . MET A 1 164 ? 18.544 -2.711 -12.532 1.00 68.12 164 MET A N 1
ATOM 1234 C CA . MET A 1 164 ? 18.723 -1.541 -11.676 1.00 68.12 164 MET A CA 1
ATOM 1235 C C . MET A 1 164 ? 19.381 -1.998 -10.378 1.00 68.12 164 MET A C 1
ATOM 1237 O O . MET A 1 164 ? 18.871 -2.886 -9.700 1.00 68.12 164 MET A O 1
ATOM 1241 N N . GLU A 1 165 ? 20.507 -1.389 -10.031 1.00 64.56 165 GLU A N 1
ATOM 1242 C CA . GLU A 1 165 ? 21.108 -1.549 -8.713 1.00 64.56 165 GLU A CA 1
ATOM 1243 C C . GLU A 1 165 ? 20.264 -0.729 -7.726 1.00 64.56 165 GLU A C 1
ATOM 1245 O O .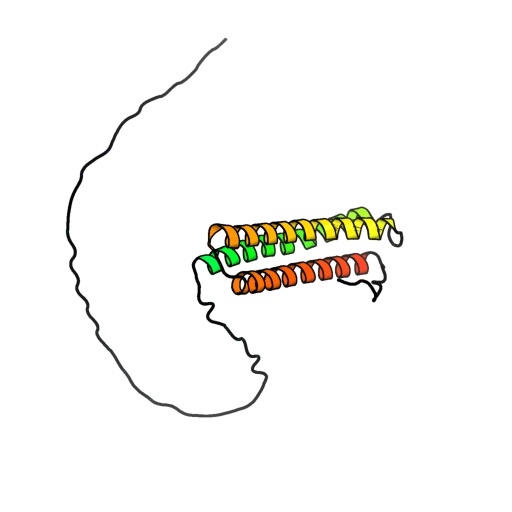 GLU A 1 165 ? 20.183 0.494 -7.852 1.00 64.56 165 GLU A O 1
ATOM 1250 N N . LEU A 1 166 ? 19.569 -1.397 -6.795 1.00 58.47 166 LEU A N 1
ATOM 1251 C CA . LEU A 1 166 ? 18.871 -0.712 -5.706 1.00 58.47 166 LEU A CA 1
ATOM 1252 C C . LEU A 1 166 ? 19.923 -0.004 -4.849 1.00 58.47 166 LEU A C 1
ATOM 1254 O O . LEU A 1 166 ? 20.714 -0.652 -4.166 1.00 58.47 166 LEU A O 1
ATOM 1258 N N . SER A 1 167 ? 19.944 1.325 -4.907 1.00 54.72 167 SER A N 1
ATOM 1259 C CA . SER A 1 167 ? 20.786 2.139 -4.038 1.00 54.72 167 SER A CA 1
ATOM 1260 C C . SER A 1 167 ? 20.354 1.945 -2.586 1.00 54.72 167 SER A C 1
ATOM 1262 O O . SER A 1 167 ? 19.205 2.238 -2.257 1.00 54.72 167 SER A O 1
ATOM 1264 N N . GLU A 1 168 ? 21.279 1.513 -1.726 1.00 54.34 168 GLU A N 1
ATOM 1265 C CA . GLU A 1 168 ? 21.036 1.272 -0.291 1.00 54.34 168 GLU A CA 1
ATOM 1266 C C . GLU A 1 168 ? 20.538 2.530 0.464 1.00 54.34 168 GLU A C 1
ATOM 1268 O O . GLU A 1 168 ? 19.971 2.406 1.543 1.00 54.34 168 GLU A O 1
ATOM 1273 N N . ASP A 1 169 ? 20.698 3.720 -0.131 1.00 53.06 169 ASP A N 1
ATOM 1274 C CA . ASP A 1 169 ? 20.260 5.029 0.380 1.00 53.06 169 ASP A CA 1
ATOM 1275 C C . ASP A 1 169 ? 18.815 5.434 -0.031 1.00 53.06 169 ASP A C 1
ATOM 1277 O O . ASP A 1 169 ? 18.456 6.610 0.073 1.00 53.06 169 ASP A O 1
ATOM 1281 N N . MET A 1 170 ? 17.980 4.525 -0.556 1.00 50.56 170 MET A N 1
ATOM 1282 C CA . MET A 1 170 ? 16.560 4.832 -0.808 1.00 50.56 170 MET A CA 1
ATOM 1283 C C . MET A 1 170 ? 15.760 4.725 0.500 1.00 50.56 170 MET A C 1
ATOM 1285 O O . MET A 1 170 ? 15.283 3.645 0.842 1.00 50.56 170 MET A O 1
ATOM 1289 N N . ASP A 1 171 ? 15.622 5.847 1.217 1.00 44.09 171 ASP A N 1
ATOM 1290 C CA . ASP A 1 171 ? 14.688 5.974 2.347 1.00 44.09 171 ASP A CA 1
ATOM 1291 C C . ASP A 1 171 ? 13.265 5.561 1.907 1.00 44.09 171 ASP A C 1
ATOM 1293 O O . ASP A 1 171 ? 12.771 6.023 0.871 1.00 44.09 171 ASP A O 1
ATOM 1297 N N . TYR A 1 172 ? 12.639 4.688 2.706 1.00 46.09 172 TYR A N 1
ATOM 1298 C CA . TYR A 1 172 ? 11.246 4.235 2.582 1.00 46.09 172 TYR A CA 1
ATOM 1299 C C . TYR A 1 172 ? 10.320 5.126 3.424 1.00 46.09 172 TYR A C 1
ATOM 1301 O O . TYR A 1 172 ? 10.679 5.379 4.598 1.00 46.09 172 TYR A O 1
#

Foldseek 3Di:
DDDDDDDDDDDDDDDDDDDDDDDDDDDDDDDDDDDDDDDDDDDDDDDDDDPPPPPPPDDPLLVQLVVLLVVLLCVLVVLLVVLLVVLCVVCVVPQPDPVSVVSLVVSLVVLVVSLVVSLVSLVVSCVPPVDDPVSSVVSNVSSVVSSVVSNVSSCVSSCVSRVNDPDPPPDD

Secondary structure (DSSP, 8-state):
-----------------------------------------------------------HHHHHHHHHHHHHHHHHHHHHHHHHHHHHHHHTTTTTSHHHHHHHHHHHHHHHHHHHHHHHHHHHHHHHH---HHHHHHHHHHHHHHHHHHHHHHHHHHHHHHT----TT---

Solvent-accessible surface area (backbone atoms only — not comparable to full-atom values): 11345 Å² total; per-residue (Å²): 138,82,90,84,87,84,89,87,88,85,84,90,86,87,85,88,84,87,86,84,89,83,88,83,89,84,87,82,88,82,90,84,87,84,81,88,87,86,88,90,79,88,87,81,90,78,82,89,73,84,80,76,76,69,81,73,81,78,42,83,61,53,54,54,52,48,54,49,47,52,54,44,49,52,52,49,67,62,44,41,66,50,44,45,52,51,47,54,68,65,30,72,86,40,63,85,40,73,68,34,56,54,54,50,52,53,50,50,44,62,53,47,55,51,51,52,52,45,52,52,52,52,54,48,48,37,71,77,71,65,54,59,69,67,64,49,50,54,56,48,56,54,49,50,55,52,51,52,54,45,50,50,48,41,53,51,56,50,24,73,74,47,72,49,79,81,62,91,82,65,84,130

Mean predicted aligned error: 16.77 Å